Protein AF-A0A2K2CKL3-F1 (afdb_monomer)

Sequence (103 aa):
MGAILTLWGRPDWMPVGDSNIREWWGSISVPHEVQKDFGTAVTLVFWSIWRHQNDVVFSGTSPSCWCILNHVLQEAVRWEQTHLCTRNFVLSGLRTSGLLVVV

Mean predicted aligned error: 10.72 Å

Structure (mmCIF, N/CA/C/O backbone):
data_AF-A0A2K2CKL3-F1
#
_entry.id   AF-A0A2K2CKL3-F1
#
loop_
_atom_site.group_PDB
_atom_site.id
_atom_site.type_symbol
_atom_site.label_atom_id
_atom_site.label_alt_id
_atom_site.label_comp_id
_atom_site.label_asym_id
_atom_site.label_entity_id
_atom_site.label_seq_id
_atom_site.pdbx_PDB_ins_code
_atom_site.Cartn_x
_atom_site.Cartn_y
_atom_site.Cartn_z
_atom_site.occupancy
_atom_site.B_iso_or_equiv
_atom_site.auth_seq_id
_atom_site.auth_comp_id
_atom_site.auth_asym_id
_atom_site.auth_atom_id
_atom_site.pdbx_PDB_model_num
ATOM 1 N N . MET A 1 1 ? -8.982 1.420 -3.401 1.00 56.28 1 MET A N 1
ATOM 2 C CA . MET A 1 1 ? -7.982 0.924 -4.368 1.00 56.28 1 MET A CA 1
ATOM 3 C C . MET A 1 1 ? -7.874 1.856 -5.576 1.00 56.28 1 MET A C 1
ATOM 5 O O . MET A 1 1 ? -6.838 2.486 -5.716 1.00 56.28 1 MET A O 1
ATOM 9 N N . GLY A 1 2 ? -8.951 2.066 -6.349 1.00 62.19 2 GLY A N 1
ATOM 10 C CA . GLY A 1 2 ? -8.941 2.963 -7.522 1.00 62.19 2 GLY A CA 1
ATOM 11 C C . GLY A 1 2 ? -8.332 4.351 -7.273 1.00 62.19 2 GLY A C 1
ATOM 12 O O . GLY A 1 2 ? -7.436 4.752 -7.999 1.00 62.19 2 GLY A O 1
ATOM 13 N N . ALA A 1 3 ? -8.696 5.030 -6.178 1.00 61.66 3 ALA A N 1
ATOM 14 C CA . ALA A 1 3 ? -8.122 6.339 -5.832 1.00 61.66 3 ALA A CA 1
ATOM 15 C C . ALA A 1 3 ? -6.590 6.331 -5.619 1.00 61.66 3 ALA A C 1
ATOM 17 O O . ALA A 1 3 ? -5.927 7.301 -5.962 1.00 61.66 3 ALA A O 1
ATOM 18 N N . ILE A 1 4 ? -6.022 5.238 -5.092 1.00 62.41 4 ILE A N 1
ATOM 19 C CA . ILE A 1 4 ? -4.569 5.088 -4.882 1.00 62.41 4 ILE A CA 1
ATOM 20 C C . ILE A 1 4 ? -3.863 4.884 -6.222 1.00 62.41 4 ILE A C 1
ATOM 22 O O . ILE A 1 4 ? -2.835 5.493 -6.485 1.00 62.41 4 ILE A O 1
ATOM 26 N N . LEU A 1 5 ? -4.438 4.056 -7.091 1.00 66.94 5 LEU A N 1
ATOM 27 C CA . LEU A 1 5 ? -3.880 3.780 -8.414 1.00 66.94 5 LEU A CA 1
ATOM 28 C C . LEU A 1 5 ? -3.918 5.014 -9.320 1.00 66.94 5 LEU A C 1
ATOM 30 O O . LEU A 1 5 ? -2.952 5.290 -10.030 1.00 66.94 5 LEU A O 1
ATOM 34 N N . THR A 1 6 ? -4.993 5.802 -9.242 1.00 67.81 6 THR A N 1
ATOM 35 C CA . THR A 1 6 ? -5.077 7.108 -9.906 1.00 67.81 6 THR A CA 1
ATOM 36 C C . THR A 1 6 ? -4.023 8.072 -9.362 1.00 67.81 6 THR A C 1
ATOM 38 O O . THR A 1 6 ? -3.347 8.736 -10.145 1.00 67.81 6 THR A O 1
ATOM 41 N N . LEU A 1 7 ? -3.809 8.096 -8.042 1.00 62.72 7 LEU A N 1
ATOM 42 C CA . LEU A 1 7 ? -2.758 8.893 -7.403 1.00 62.72 7 LEU A CA 1
ATOM 43 C C . LEU A 1 7 ? -1.341 8.482 -7.837 1.00 62.72 7 LEU A C 1
ATOM 45 O O . LEU A 1 7 ? -0.433 9.304 -7.828 1.00 62.72 7 LEU A O 1
ATOM 49 N N . TRP A 1 8 ? -1.141 7.228 -8.235 1.00 65.62 8 TRP A N 1
ATOM 50 C CA . TRP A 1 8 ? 0.126 6.728 -8.776 1.00 65.62 8 TRP A CA 1
ATOM 51 C C . TRP A 1 8 ? 0.240 6.884 -10.302 1.00 65.62 8 TRP A C 1
ATOM 53 O O . TRP A 1 8 ? 1.206 6.416 -10.901 1.00 65.62 8 TRP A O 1
ATOM 63 N N . GLY A 1 9 ? -0.738 7.519 -10.962 1.00 67.31 9 GLY A N 1
ATOM 64 C CA . GLY A 1 9 ? -0.746 7.687 -12.419 1.00 67.31 9 GLY A CA 1
ATOM 65 C C . GLY A 1 9 ? -0.877 6.365 -13.185 1.00 67.31 9 GLY A C 1
ATOM 66 O O . GLY A 1 9 ? -0.361 6.238 -14.299 1.00 67.31 9 GLY A O 1
ATOM 67 N N . ARG A 1 10 ? -1.515 5.358 -12.574 1.00 68.31 10 ARG A N 1
ATOM 68 C CA . ARG A 1 10 ? -1.729 4.017 -13.138 1.00 68.31 10 ARG A CA 1
ATOM 69 C C . ARG A 1 10 ? -3.173 3.540 -12.932 1.00 68.31 10 ARG A C 1
ATOM 71 O O . ARG A 1 10 ? -3.386 2.500 -12.311 1.00 68.31 10 ARG A O 1
ATOM 78 N N . PRO A 1 11 ? -4.182 4.266 -13.450 1.00 70.06 11 PRO A N 1
ATOM 79 C CA . PRO A 1 11 ? -5.569 3.798 -13.398 1.00 70.06 11 PRO A CA 1
ATOM 80 C C . PRO A 1 11 ? -5.749 2.456 -14.131 1.00 70.06 11 PRO A C 1
ATOM 82 O O . PRO A 1 11 ? -6.588 1.653 -13.735 1.00 70.06 11 PRO A O 1
ATOM 85 N N . ASP A 1 12 ? -4.898 2.179 -15.125 1.00 72.38 12 ASP A N 1
ATOM 86 C CA . ASP A 1 12 ? -4.877 0.939 -15.913 1.00 72.38 12 ASP A CA 1
ATOM 87 C C . ASP A 1 12 ? -4.549 -0.307 -15.081 1.00 72.38 12 ASP A C 1
ATOM 89 O O . ASP A 1 12 ? -4.730 -1.432 -15.533 1.00 72.38 12 ASP A O 1
ATOM 93 N N . TRP A 1 13 ? -4.056 -0.121 -13.854 1.00 74.44 13 TRP A N 1
ATOM 94 C CA . TRP A 1 13 ? -3.796 -1.209 -12.918 1.00 74.44 13 TRP A CA 1
ATOM 95 C C . TRP A 1 13 ? -5.002 -1.524 -12.043 1.00 74.44 13 TRP A C 1
ATOM 97 O O . TRP A 1 13 ? -4.853 -2.228 -11.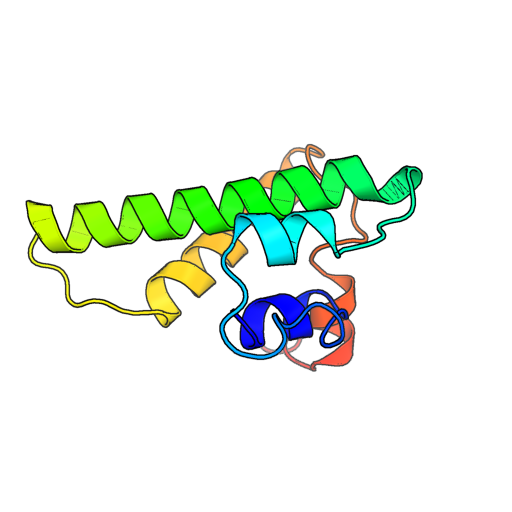048 1.00 74.44 13 TRP A O 1
ATOM 107 N N . MET A 1 14 ? -6.194 -1.002 -12.340 1.00 73.31 14 MET A N 1
ATOM 108 C CA . MET A 1 14 ? -7.388 -1.449 -11.631 1.00 73.31 14 MET A CA 1
ATOM 109 C C . MET A 1 14 ? -7.627 -2.947 -11.885 1.00 73.31 14 MET A C 1
ATOM 111 O O . MET A 1 14 ? -7.551 -3.388 -13.031 1.00 73.31 14 MET A O 1
ATOM 115 N N . PRO A 1 15 ? -7.925 -3.738 -10.838 1.00 68.75 15 PRO A N 1
ATOM 116 C CA . PRO A 1 15 ? -8.351 -5.116 -11.029 1.00 68.75 15 PRO A CA 1
ATOM 117 C C . PRO A 1 15 ? -9.590 -5.153 -11.922 1.00 68.75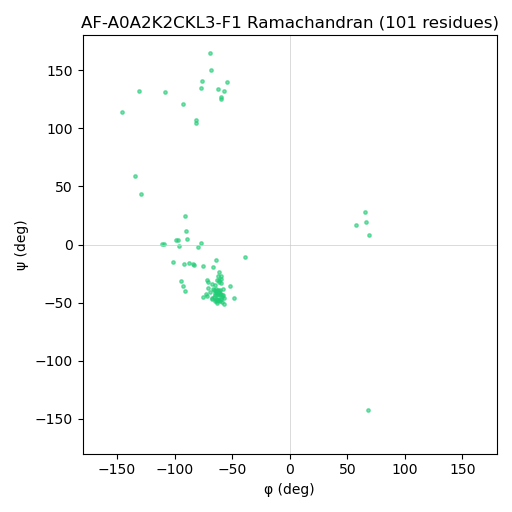 15 PRO A C 1
ATOM 119 O O . PRO A 1 15 ? -10.537 -4.389 -11.720 1.00 68.75 15 PRO A O 1
ATOM 122 N N . VAL A 1 16 ? -9.559 -6.022 -12.931 1.00 72.25 16 VAL A N 1
ATOM 123 C CA . VAL A 1 16 ? -10.658 -6.197 -13.881 1.00 72.25 16 VAL A CA 1
ATOM 124 C C . VAL A 1 16 ? -11.567 -7.314 -13.366 1.00 72.25 16 VAL A C 1
ATOM 126 O O . VAL A 1 16 ? -11.120 -8.448 -13.183 1.00 72.25 16 VAL A O 1
ATOM 129 N N . GLY A 1 17 ? -12.845 -7.002 -13.140 1.00 73.62 17 GLY A N 1
ATOM 130 C CA . GLY A 1 17 ? -13.842 -7.965 -12.652 1.00 73.62 17 GLY A CA 1
ATOM 131 C C . GLY A 1 17 ? -13.589 -8.429 -11.211 1.00 73.62 17 GLY A C 1
ATOM 132 O O . GLY A 1 17 ? -13.141 -7.646 -10.379 1.00 73.62 17 GLY A O 1
ATOM 133 N N . ASP A 1 18 ? -13.853 -9.709 -10.934 1.00 69.25 18 ASP A N 1
ATOM 134 C CA . ASP A 1 18 ? -13.701 -10.342 -9.609 1.00 69.25 18 ASP A CA 1
ATOM 135 C C . ASP A 1 18 ? -12.314 -10.976 -9.392 1.00 69.25 18 ASP A C 1
ATOM 137 O O . ASP A 1 18 ? -12.158 -11.915 -8.608 1.00 69.25 18 ASP A O 1
ATOM 141 N N . SER A 1 19 ? -11.292 -10.503 -10.111 1.00 69.94 19 SER A N 1
ATOM 142 C CA . SER A 1 19 ? -9.946 -11.064 -9.990 1.00 69.94 19 SER A CA 1
ATOM 143 C C . SER A 1 19 ? -9.441 -10.920 -8.555 1.00 69.94 19 SER A C 1
ATOM 145 O O . SER A 1 19 ? -9.454 -9.841 -7.953 1.00 69.94 19 SER A O 1
ATOM 147 N N . ASN A 1 20 ? -9.000 -12.041 -7.980 1.00 76.38 20 ASN A N 1
ATOM 148 C CA . ASN A 1 20 ? -8.447 -12.017 -6.637 1.00 76.38 20 ASN A CA 1
ATOM 149 C C . ASN A 1 20 ? -7.097 -11.289 -6.640 1.00 76.38 20 ASN A C 1
ATOM 151 O O . ASN A 1 20 ? -6.455 -11.073 -7.668 1.00 76.38 20 ASN A O 1
ATOM 155 N N . ILE A 1 21 ? -6.635 -10.926 -5.449 1.00 69.06 21 ILE A N 1
ATOM 156 C CA . ILE A 1 21 ? -5.461 -10.069 -5.294 1.00 69.06 21 ILE A CA 1
ATOM 157 C C . ILE A 1 21 ? -4.183 -10.655 -5.899 1.00 69.06 21 ILE A C 1
ATOM 159 O O . ILE A 1 21 ? -3.316 -9.907 -6.338 1.00 69.06 21 ILE A O 1
ATOM 163 N N . ARG A 1 22 ? -4.074 -11.988 -5.936 1.00 73.31 22 ARG A N 1
ATOM 164 C CA . ARG A 1 22 ? -2.924 -12.701 -6.493 1.00 73.31 22 ARG A CA 1
ATOM 165 C C . ARG A 1 22 ? -2.947 -12.659 -8.018 1.00 73.31 22 ARG A C 1
ATOM 167 O O . ARG A 1 22 ? -1.908 -12.413 -8.622 1.00 73.31 22 ARG A O 1
ATOM 174 N N . GLU A 1 23 ? -4.105 -12.900 -8.620 1.00 77.69 23 GLU A N 1
ATOM 175 C CA . GLU A 1 23 ? -4.297 -12.830 -10.073 1.00 77.69 23 GLU A CA 1
ATOM 176 C C . G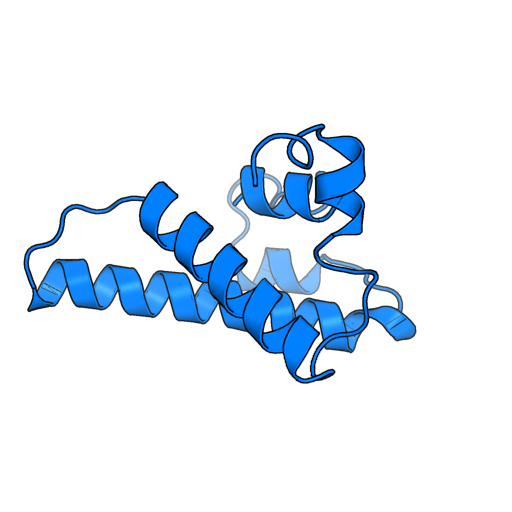LU A 1 23 ? -4.083 -11.412 -10.587 1.00 77.69 23 GLU A C 1
ATOM 178 O O . GLU A 1 23 ? -3.321 -11.199 -11.528 1.00 77.69 23 GLU A O 1
ATOM 183 N N . TRP A 1 24 ? -4.681 -10.436 -9.903 1.00 79.94 24 TRP A N 1
ATOM 184 C CA . TRP A 1 24 ? -4.472 -9.027 -10.188 1.00 79.94 24 TRP A CA 1
ATOM 185 C C . TRP A 1 24 ? -2.988 -8.659 -10.094 1.00 79.94 24 TRP A C 1
ATOM 187 O O . TRP A 1 24 ? -2.438 -8.136 -11.058 1.00 79.94 24 TRP A O 1
ATOM 197 N N . TRP A 1 25 ? -2.308 -9.014 -8.999 1.00 73.62 25 TRP A N 1
ATOM 198 C CA . TRP A 1 25 ? -0.881 -8.736 -8.815 1.00 73.62 25 TRP A CA 1
ATOM 199 C C . TRP A 1 25 ? -0.008 -9.328 -9.925 1.00 73.62 25 TRP A C 1
ATOM 201 O O . TRP A 1 25 ? 0.850 -8.640 -10.474 1.00 73.62 25 TRP A O 1
ATOM 211 N N . GLY A 1 26 ? -0.249 -10.594 -10.279 1.00 75.19 26 GLY A N 1
ATOM 212 C CA . GLY A 1 26 ? 0.493 -11.292 -11.329 1.00 75.19 26 GLY A CA 1
ATOM 213 C C . GLY A 1 26 ? 0.266 -10.727 -12.735 1.00 75.19 26 GLY A C 1
ATOM 214 O O . GLY A 1 26 ? 1.088 -10.963 -13.616 1.00 75.19 26 GLY A O 1
ATOM 215 N N . SER A 1 27 ? -0.817 -9.972 -12.944 1.00 78.44 27 SER A N 1
ATOM 216 C CA . SER A 1 27 ? -1.149 -9.353 -14.233 1.00 78.44 27 SER A CA 1
ATOM 217 C C . SER A 1 27 ? -0.447 -8.011 -14.483 1.00 78.44 27 SER A C 1
ATOM 219 O O . SER A 1 27 ? -0.387 -7.552 -15.624 1.00 78.44 27 SER A O 1
ATOM 221 N N . ILE A 1 28 ? 0.103 -7.370 -13.444 1.00 77.88 28 ILE A N 1
ATOM 222 C CA . ILE A 1 28 ? 0.701 -6.038 -13.570 1.00 77.88 28 ILE A CA 1
ATOM 223 C C . ILE A 1 28 ? 2.118 -6.164 -14.131 1.00 77.88 28 ILE A C 1
ATOM 225 O O . ILE A 1 28 ? 3.059 -6.541 -13.434 1.00 77.88 28 ILE A O 1
ATOM 229 N N . SER A 1 29 ? 2.288 -5.781 -15.396 1.00 77.19 29 SER A N 1
ATOM 230 C CA . SER A 1 29 ? 3.609 -5.665 -16.012 1.00 77.19 29 SER A CA 1
ATOM 231 C C . SER A 1 29 ? 4.250 -4.327 -15.638 1.00 77.19 29 SER A C 1
ATOM 233 O O . SER A 1 29 ? 3.884 -3.273 -16.164 1.00 77.19 29 SER A O 1
ATOM 235 N N . VAL A 1 30 ? 5.220 -4.370 -14.726 1.00 72.81 30 VAL A N 1
ATOM 236 C CA . VAL A 1 30 ? 5.977 -3.199 -14.263 1.00 72.81 30 VAL A CA 1
ATOM 237 C C . VAL A 1 30 ? 7.402 -3.264 -14.822 1.00 72.81 30 VAL A C 1
ATOM 239 O O . VAL A 1 30 ? 8.036 -4.313 -14.699 1.00 72.81 30 VAL A O 1
ATOM 242 N N . PRO A 1 31 ? 7.942 -2.182 -15.421 1.00 75.44 31 PRO A N 1
ATOM 243 C CA . PRO A 1 31 ? 9.343 -2.149 -15.830 1.00 75.44 31 PRO A CA 1
ATOM 244 C C . PRO A 1 31 ? 10.265 -2.470 -14.649 1.00 75.44 31 PRO A C 1
ATOM 246 O O . PRO A 1 31 ? 10.035 -1.989 -13.539 1.00 75.44 31 PRO A O 1
ATOM 249 N N . HIS A 1 32 ? 11.324 -3.248 -14.887 1.00 73.19 32 HIS A N 1
ATOM 250 C CA . HIS A 1 32 ? 12.243 -3.716 -13.839 1.00 73.19 32 HIS A CA 1
ATOM 251 C C . HIS A 1 32 ? 12.782 -2.570 -12.960 1.00 73.19 32 HIS A C 1
ATOM 253 O O . HIS A 1 32 ? 12.904 -2.710 -11.746 1.00 73.19 32 HIS A O 1
ATOM 259 N N . GLU A 1 33 ? 13.020 -1.403 -13.561 1.00 67.75 33 GLU A N 1
ATOM 260 C CA . GLU A 1 33 ? 13.514 -0.192 -12.893 1.00 67.75 33 GLU A CA 1
ATOM 261 C C . GLU A 1 33 ? 12.572 0.352 -11.807 1.00 67.75 33 GLU A C 1
ATOM 263 O O . GLU A 1 33 ? 13.039 0.914 -10.822 1.00 67.75 33 GLU A O 1
ATOM 268 N N . VAL A 1 34 ? 11.255 0.162 -11.950 1.00 70.00 34 VAL A N 1
ATOM 269 C CA . VAL A 1 34 ? 10.233 0.651 -11.003 1.00 70.00 34 VAL A CA 1
ATOM 270 C C . VAL A 1 34 ? 9.540 -0.479 -10.234 1.00 70.00 34 VAL A C 1
ATOM 272 O O . VAL A 1 34 ? 8.695 -0.223 -9.379 1.00 70.00 34 VAL A O 1
ATOM 275 N N . GLN A 1 35 ? 9.914 -1.737 -10.486 1.00 72.75 35 GLN A N 1
ATOM 276 C CA . GLN A 1 35 ? 9.313 -2.913 -9.853 1.00 72.75 35 GLN A CA 1
ATOM 277 C C . GLN A 1 35 ? 9.552 -2.943 -8.336 1.00 72.75 35 GLN A C 1
ATOM 279 O O . GLN A 1 35 ? 8.651 -3.290 -7.570 1.00 72.75 35 GLN A O 1
ATOM 284 N N . LYS A 1 36 ? 10.747 -2.531 -7.892 1.00 72.81 36 LYS A N 1
ATOM 285 C CA . LYS A 1 36 ? 11.095 -2.430 -6.466 1.00 72.81 36 LYS A CA 1
ATOM 286 C C . LYS A 1 36 ? 10.256 -1.366 -5.755 1.00 72.81 36 LYS A C 1
ATOM 288 O O . LYS A 1 36 ? 9.676 -1.641 -4.703 1.00 72.81 36 LYS A O 1
ATOM 293 N N . ASP A 1 37 ? 10.171 -0.173 -6.337 1.00 71.06 37 ASP A N 1
ATOM 294 C CA . ASP A 1 37 ? 9.414 0.944 -5.766 1.00 71.06 37 ASP A CA 1
ATOM 295 C C . ASP A 1 37 ? 7.919 0.610 -5.711 1.00 71.06 37 ASP A C 1
ATOM 297 O O . ASP A 1 37 ? 7.265 0.828 -4.690 1.00 71.06 37 ASP A O 1
ATOM 301 N N . PHE A 1 38 ? 7.398 -0.036 -6.757 1.00 74.62 38 PHE A N 1
ATOM 302 C CA . PHE A 1 38 ? 6.026 -0.527 -6.790 1.00 74.62 38 PHE A CA 1
ATOM 303 C C . PHE A 1 38 ? 5.743 -1.580 -5.712 1.00 74.62 38 PH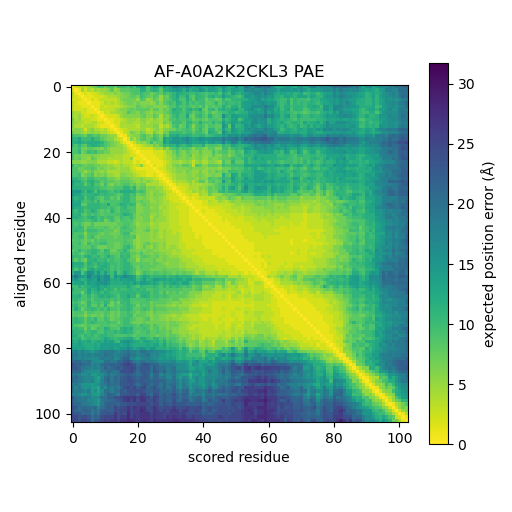E A C 1
ATOM 305 O O . PHE A 1 38 ? 4.766 -1.456 -4.974 1.00 74.62 38 PHE A O 1
ATOM 312 N N . GLY A 1 39 ? 6.609 -2.590 -5.571 1.00 76.19 39 GLY A N 1
ATOM 313 C CA . GLY A 1 39 ? 6.476 -3.607 -4.525 1.00 76.19 39 GLY A CA 1
ATOM 314 C C . GLY A 1 39 ? 6.473 -3.000 -3.121 1.00 76.19 39 GLY A C 1
ATOM 315 O O . GLY A 1 39 ? 5.679 -3.395 -2.265 1.00 76.19 39 GLY A O 1
ATOM 316 N N . THR A 1 40 ? 7.299 -1.977 -2.905 1.00 76.94 40 THR A N 1
ATOM 317 C CA . THR A 1 40 ? 7.374 -1.245 -1.635 1.00 76.94 40 THR A CA 1
ATOM 318 C C . THR A 1 40 ? 6.088 -0.447 -1.377 1.00 76.94 40 THR A C 1
ATOM 320 O O . THR A 1 40 ? 5.508 -0.542 -0.295 1.00 76.94 40 THR A O 1
ATOM 323 N N . ALA A 1 41 ? 5.584 0.276 -2.381 1.00 75.69 41 ALA A N 1
ATOM 324 C CA . ALA A 1 41 ? 4.342 1.044 -2.285 1.00 75.69 41 ALA A CA 1
ATOM 325 C C . ALA A 1 41 ? 3.120 0.148 -2.023 1.00 75.69 41 ALA A C 1
ATOM 327 O O . ALA A 1 41 ? 2.261 0.465 -1.201 1.00 75.69 41 ALA A O 1
ATOM 328 N N . VAL A 1 42 ? 3.051 -1.008 -2.678 1.00 78.38 42 VAL A N 1
ATOM 329 C CA . VAL A 1 42 ? 1.962 -1.972 -2.483 1.00 78.38 42 VAL A CA 1
ATOM 330 C C . VAL A 1 42 ? 2.034 -2.615 -1.103 1.00 78.38 42 VAL A C 1
ATOM 332 O O . VAL A 1 42 ? 1.010 -2.737 -0.430 1.00 78.38 42 VAL A O 1
ATOM 335 N N . THR A 1 43 ? 3.239 -2.955 -0.645 1.00 83.38 43 THR A N 1
ATOM 336 C CA . THR A 1 43 ? 3.459 -3.444 0.722 1.00 83.38 43 THR A CA 1
ATOM 337 C C . THR A 1 43 ? 2.972 -2.422 1.747 1.00 83.38 43 THR A C 1
ATOM 339 O O . THR A 1 43 ? 2.259 -2.789 2.678 1.00 83.38 43 THR A O 1
ATOM 342 N N . LEU A 1 44 ? 3.266 -1.133 1.543 1.00 82.62 44 LEU A N 1
ATOM 343 C CA . LEU A 1 44 ? 2.793 -0.053 2.410 1.00 82.62 44 LEU A CA 1
ATOM 344 C C . LEU A 1 44 ? 1.259 0.045 2.449 1.00 82.62 44 LEU A C 1
ATOM 346 O O . LEU A 1 44 ? 0.672 0.223 3.521 1.00 82.62 44 LEU A O 1
ATOM 350 N N . VAL A 1 45 ? 0.598 -0.089 1.296 1.00 82.19 45 VAL A N 1
ATOM 351 C CA . VAL A 1 45 ? -0.870 -0.081 1.209 1.00 82.19 45 VAL A CA 1
ATOM 352 C C . VAL A 1 45 ? -1.464 -1.273 1.953 1.00 82.19 45 VAL A C 1
ATOM 354 O O . VAL A 1 45 ? -2.361 -1.081 2.774 1.00 82.19 45 VAL A O 1
ATOM 357 N N . PHE A 1 46 ? -0.954 -2.489 1.731 1.00 84.81 46 PHE A N 1
ATOM 358 C CA . PHE A 1 46 ? -1.449 -3.675 2.434 1.00 84.81 46 PHE A CA 1
ATOM 359 C C . PHE A 1 46 ? -1.216 -3.611 3.932 1.00 84.81 46 PHE A C 1
ATOM 361 O O . PHE A 1 46 ? -2.126 -3.914 4.705 1.00 84.81 46 PHE A O 1
ATOM 368 N N . TRP A 1 47 ? -0.039 -3.154 4.345 1.00 87.25 47 TRP A N 1
ATOM 369 C CA . TRP A 1 47 ? 0.267 -2.954 5.750 1.00 87.25 47 TRP A CA 1
ATOM 370 C C . TRP A 1 47 ? -0.679 -1.934 6.399 1.00 87.25 47 TRP A C 1
ATOM 372 O O . TRP A 1 47 ? -1.199 -2.179 7.4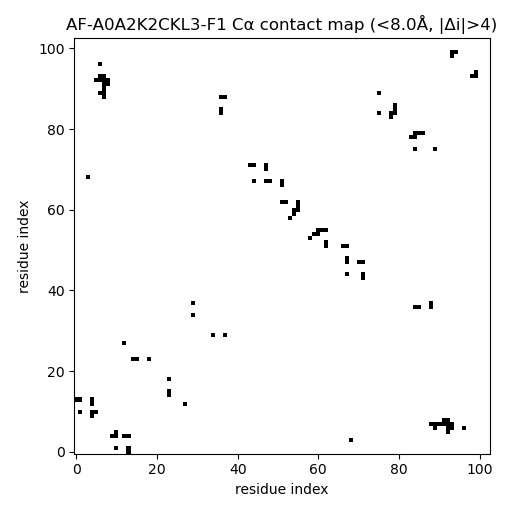86 1.00 87.25 47 TRP A O 1
ATOM 382 N N . SER A 1 48 ? -0.988 -0.834 5.706 1.00 87.06 48 SER A N 1
ATOM 383 C CA . SER A 1 48 ? -1.929 0.185 6.191 1.00 87.06 48 SER A CA 1
ATOM 384 C C . SER A 1 48 ? -3.363 -0.342 6.310 1.00 87.06 48 SER A C 1
ATOM 386 O O . SER A 1 48 ? -4.053 -0.018 7.275 1.00 87.06 48 SER A O 1
ATOM 388 N N . ILE A 1 49 ? -3.811 -1.175 5.363 1.00 85.94 49 ILE A N 1
ATOM 389 C CA . ILE A 1 49 ? -5.124 -1.837 5.429 1.00 85.94 49 ILE A CA 1
ATOM 390 C C . ILE A 1 49 ? -5.177 -2.779 6.632 1.00 85.94 49 ILE A C 1
ATOM 392 O O . ILE A 1 49 ? -6.114 -2.698 7.424 1.00 85.94 49 ILE A O 1
ATOM 396 N N . TRP A 1 50 ? -4.169 -3.641 6.785 1.00 91.50 50 TRP A N 1
ATOM 397 C CA . TRP A 1 50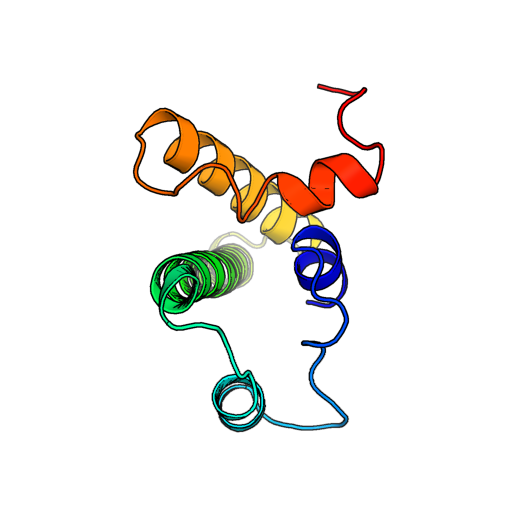 ? -4.085 -4.586 7.898 1.00 91.50 50 TRP A CA 1
ATOM 398 C C . TRP A 1 50 ? -4.087 -3.864 9.251 1.00 91.50 50 TRP A C 1
ATOM 400 O O . TRP A 1 50 ? -4.851 -4.221 10.146 1.00 91.50 50 TRP A O 1
ATOM 410 N N . ARG A 1 51 ? -3.298 -2.788 9.381 1.00 91.06 51 ARG A N 1
ATOM 411 C CA . ARG A 1 51 ? -3.262 -1.946 10.582 1.00 91.06 51 ARG A CA 1
ATOM 412 C C . ARG A 1 51 ? -4.635 -1.346 10.897 1.00 91.06 51 ARG A C 1
ATOM 414 O O . ARG A 1 51 ? -5.093 -1.467 12.027 1.00 91.06 51 ARG A O 1
ATOM 421 N N . HIS A 1 52 ? -5.303 -0.742 9.911 1.00 88.38 52 HIS A N 1
ATOM 422 C CA . HIS A 1 52 ? -6.628 -0.140 10.109 1.00 88.38 52 HIS A CA 1
ATOM 423 C C . HIS A 1 52 ? -7.678 -1.184 10.498 1.00 88.38 52 HIS A C 1
ATOM 425 O O . HIS A 1 52 ? -8.500 -0.937 11.372 1.00 88.38 52 HIS A O 1
ATOM 431 N N . GLN A 1 53 ? -7.646 -2.371 9.888 1.00 88.06 53 GLN A N 1
ATOM 432 C CA . GLN A 1 53 ? -8.544 -3.467 10.264 1.00 88.06 53 GLN A CA 1
ATOM 433 C C . GLN A 1 53 ? -8.325 -3.915 11.713 1.00 88.06 53 GLN A C 1
ATOM 435 O O . GLN A 1 53 ? -9.299 -4.153 12.424 1.00 88.06 53 GLN A O 1
ATOM 440 N N . ASN A 1 54 ? -7.077 -3.960 12.179 1.00 90.88 54 ASN A N 1
ATOM 441 C CA . ASN A 1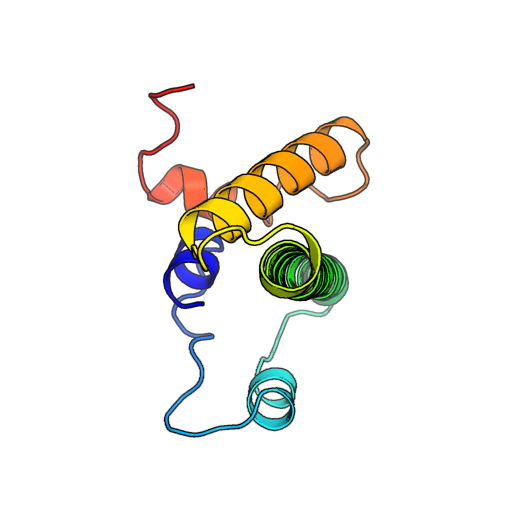 54 ? -6.788 -4.226 13.585 1.00 90.88 54 ASN A CA 1
ATOM 442 C C . ASN A 1 54 ? -7.305 -3.109 14.497 1.00 90.88 54 ASN A C 1
ATOM 444 O O . ASN A 1 54 ? -7.932 -3.406 15.506 1.00 90.88 54 ASN A O 1
ATOM 448 N N . ASP A 1 55 ? -7.132 -1.837 14.141 1.00 90.12 55 ASP A N 1
ATOM 449 C CA . ASP A 1 55 ? -7.680 -0.727 14.934 1.00 90.12 55 ASP A CA 1
ATOM 450 C C . ASP A 1 55 ? -9.220 -0.753 14.990 1.00 90.12 55 ASP A C 1
ATOM 452 O O . ASP A 1 55 ? -9.821 -0.339 15.985 1.00 90.12 55 ASP A O 1
ATOM 456 N N . VAL A 1 56 ? -9.893 -1.249 13.949 1.00 90.94 56 VAL A N 1
ATOM 457 C CA . VAL A 1 56 ? -11.353 -1.450 13.958 1.00 90.94 56 VAL A CA 1
ATOM 458 C C . VAL A 1 56 ? -11.735 -2.553 14.946 1.00 90.94 56 VAL A C 1
ATOM 460 O O . VAL A 1 56 ? -12.640 -2.368 15.756 1.00 90.94 56 VAL A O 1
ATOM 463 N N . VAL A 1 57 ? -11.026 -3.685 14.910 1.00 92.19 57 VAL A N 1
ATOM 464 C CA . VAL A 1 57 ? -11.319 -4.857 15.749 1.00 92.19 57 VAL A CA 1
ATOM 465 C C . VAL A 1 57 ? -10.961 -4.623 17.219 1.00 92.19 57 VAL A C 1
ATOM 467 O O . VAL A 1 57 ? -11.742 -4.975 18.098 1.00 92.19 57 VAL A O 1
ATOM 470 N N . PHE A 1 58 ? -9.797 -4.037 17.498 1.00 90.38 58 PHE A N 1
ATOM 471 C CA . PHE A 1 58 ? -9.253 -3.926 18.854 1.00 90.38 58 PHE A CA 1
ATOM 472 C C . PHE A 1 58 ? -9.584 -2.602 19.542 1.00 90.38 58 PHE A C 1
ATOM 474 O O . PHE A 1 58 ? -9.748 -2.582 20.760 1.00 90.38 58 PHE A O 1
ATOM 481 N N . SER A 1 59 ? -9.703 -1.510 18.784 1.00 89.25 59 SER A N 1
ATOM 482 C CA . SER A 1 59 ? -9.916 -0.164 19.337 1.00 89.25 59 SER A CA 1
ATOM 483 C C . SER A 1 59 ? -11.328 0.370 19.077 1.00 89.25 59 SER A C 1
ATOM 485 O O . SER A 1 59 ? -11.636 1.495 19.465 1.00 89.25 59 SER A O 1
ATOM 487 N N . GLY A 1 60 ? -12.194 -0.406 18.411 1.00 86.94 60 GLY A N 1
ATOM 488 C CA . GLY A 1 60 ? -13.576 -0.018 18.108 1.00 86.94 60 GLY A CA 1
ATOM 489 C C . GLY A 1 60 ? -13.691 1.160 17.136 1.00 86.94 60 GLY A C 1
ATOM 490 O O . GLY A 1 60 ? -14.724 1.828 17.087 1.00 86.94 60 GLY A O 1
ATOM 491 N N . THR A 1 61 ? -12.631 1.453 16.378 1.00 88.69 61 THR A N 1
ATOM 492 C CA . THR A 1 61 ? -12.670 2.521 15.373 1.00 88.69 61 THR A CA 1
ATOM 493 C C . THR A 1 61 ? -13.605 2.142 14.225 1.00 88.69 61 THR A C 1
ATOM 495 O O . THR A 1 61 ? -13.795 0.970 13.907 1.00 88.69 61 THR A O 1
ATOM 498 N N . SER A 1 62 ? -14.221 3.133 13.579 1.00 88.44 62 SER A N 1
ATOM 499 C CA . SER A 1 62 ? -15.061 2.864 12.408 1.00 88.44 62 SER A CA 1
ATOM 500 C C . SER A 1 62 ? -14.202 2.578 11.166 1.00 88.44 62 SER A C 1
ATOM 502 O O . SER A 1 62 ? -13.189 3.253 10.948 1.00 88.44 62 SER A O 1
ATOM 504 N N . PRO A 1 63 ? -14.590 1.613 10.311 1.00 87.38 63 PRO A N 1
ATOM 505 C CA . PRO A 1 63 ? -13.888 1.344 9.061 1.00 87.38 63 PRO A CA 1
ATOM 506 C C . PRO A 1 63 ? -13.900 2.590 8.165 1.00 87.38 63 PRO A C 1
ATOM 508 O O . PRO A 1 63 ? -14.957 3.142 7.867 1.00 87.38 63 PRO A O 1
ATOM 511 N N . SER A 1 64 ? -12.719 3.049 7.738 1.00 86.06 64 SER A N 1
ATOM 512 C CA . SER A 1 64 ? -12.575 4.285 6.967 1.00 86.06 64 SER A CA 1
ATOM 513 C C . SER A 1 64 ? -11.440 4.185 5.954 1.00 86.06 64 SER A C 1
ATOM 515 O O . SER A 1 64 ? -10.259 4.157 6.303 1.00 86.06 64 SER A O 1
ATOM 517 N N . CYS A 1 65 ? -11.803 4.211 4.670 1.00 78.94 65 CYS A N 1
ATOM 518 C CA . CYS A 1 65 ? -10.841 4.277 3.570 1.00 78.94 65 CYS A CA 1
ATOM 519 C C . CYS A 1 65 ? -9.989 5.552 3.626 1.00 78.94 65 CYS A C 1
ATOM 521 O O . CYS A 1 65 ? -8.824 5.525 3.241 1.00 78.94 65 CYS A O 1
ATOM 523 N N . TRP A 1 66 ? -10.552 6.656 4.125 1.00 80.75 66 TRP A N 1
ATOM 524 C CA . TRP A 1 66 ? -9.831 7.919 4.278 1.00 80.75 66 TRP A CA 1
ATOM 525 C C . TRP A 1 66 ? -8.680 7.802 5.281 1.00 80.75 66 TRP A C 1
ATOM 527 O O . TRP A 1 66 ? -7.589 8.303 5.023 1.00 80.75 66 TRP A O 1
ATOM 537 N N . CYS A 1 67 ? -8.892 7.088 6.392 1.00 82.75 67 CYS A N 1
ATOM 538 C CA . CYS A 1 67 ? -7.855 6.869 7.400 1.00 82.75 67 CYS A CA 1
ATOM 539 C C . CYS A 1 67 ? -6.660 6.098 6.815 1.00 82.75 67 CYS A C 1
ATOM 541 O O . CYS A 1 67 ? -5.512 6.516 6.967 1.00 82.75 67 CYS A O 1
ATOM 543 N N . ILE A 1 68 ? -6.946 5.040 6.049 1.00 83.50 68 ILE A N 1
ATOM 544 C CA . ILE A 1 68 ? -5.936 4.241 5.342 1.00 83.50 68 ILE A CA 1
ATOM 545 C C . ILE A 1 68 ? -5.170 5.106 4.331 1.00 83.50 68 ILE A C 1
ATOM 547 O O . ILE A 1 68 ? -3.943 5.081 4.309 1.00 83.50 68 ILE A O 1
ATOM 551 N N . LEU A 1 69 ? -5.877 5.895 3.513 1.00 78.75 69 LEU A N 1
ATOM 552 C CA . LEU A 1 69 ? -5.265 6.780 2.514 1.00 78.75 69 LEU A CA 1
ATOM 553 C C . LEU A 1 69 ? -4.343 7.820 3.150 1.00 78.75 69 LEU A C 1
ATOM 555 O O . LEU A 1 69 ? -3.202 7.975 2.719 1.00 78.75 69 LEU A O 1
ATOM 559 N N . ASN A 1 70 ? -4.821 8.505 4.188 1.00 83.62 70 ASN A N 1
ATOM 560 C CA . ASN A 1 70 ? -4.045 9.516 4.893 1.00 83.62 70 ASN A CA 1
ATOM 561 C C . ASN A 1 70 ? -2.774 8.915 5.509 1.00 83.62 70 ASN A C 1
ATOM 563 O O . ASN A 1 70 ? -1.706 9.515 5.449 1.00 83.62 70 ASN A O 1
ATOM 567 N N . HIS A 1 71 ? -2.870 7.702 6.048 1.00 85.19 71 HIS A N 1
ATOM 568 C CA . HIS A 1 71 ? -1.723 6.994 6.597 1.00 85.19 71 HIS A CA 1
ATOM 569 C C . HIS A 1 71 ? -0.688 6.614 5.527 1.00 85.19 71 HIS A C 1
ATOM 571 O O . HIS A 1 71 ? 0.499 6.867 5.715 1.00 85.19 71 HIS A O 1
ATOM 577 N N . VAL A 1 72 ? -1.132 6.076 4.385 1.00 82.81 72 VAL A N 1
ATOM 578 C CA . VAL A 1 72 ? -0.250 5.765 3.246 1.00 82.81 72 VAL A CA 1
ATOM 579 C C . VAL A 1 72 ? 0.465 7.023 2.749 1.00 82.81 72 VAL A C 1
ATOM 581 O O . VAL A 1 72 ? 1.666 6.980 2.497 1.00 82.81 72 VAL A O 1
ATOM 584 N N . LEU A 1 73 ? -0.246 8.150 2.642 1.00 81.25 73 LEU A N 1
ATOM 585 C CA . LEU A 1 73 ? 0.333 9.432 2.231 1.00 81.25 73 LEU A CA 1
ATOM 586 C C . LEU A 1 73 ? 1.385 9.936 3.223 1.00 81.25 73 LEU A C 1
ATOM 588 O O . LEU A 1 73 ? 2.484 10.300 2.813 1.00 81.25 73 LEU A O 1
ATOM 592 N N . GLN A 1 74 ? 1.071 9.935 4.521 1.00 84.62 74 GLN A N 1
ATOM 593 C CA . GLN A 1 74 ? 2.015 10.371 5.552 1.00 84.62 74 GLN A CA 1
ATOM 594 C C . GLN A 1 74 ? 3.283 9.522 5.561 1.00 84.62 74 GLN A C 1
ATOM 596 O O . GLN A 1 74 ? 4.384 10.058 5.668 1.00 84.62 74 GLN A O 1
ATOM 601 N N . GLU A 1 75 ? 3.138 8.207 5.433 1.00 83.00 75 GLU A N 1
ATOM 602 C CA . GLU A 1 75 ? 4.279 7.301 5.453 1.00 83.00 75 GLU A CA 1
ATOM 603 C C . GLU A 1 75 ? 5.125 7.436 4.185 1.00 83.00 75 GLU A C 1
ATOM 605 O O . GLU A 1 75 ? 6.350 7.474 4.262 1.00 83.00 75 GLU A O 1
ATOM 610 N N . ALA A 1 76 ? 4.492 7.644 3.030 1.00 75.00 76 ALA A N 1
ATOM 611 C CA . ALA A 1 76 ? 5.211 7.930 1.799 1.00 75.00 76 ALA A CA 1
ATOM 612 C C . ALA A 1 76 ? 6.035 9.230 1.876 1.00 75.00 76 ALA A C 1
ATOM 614 O O . ALA A 1 76 ? 7.179 9.249 1.422 1.00 75.00 76 ALA A O 1
ATOM 615 N N . VAL A 1 77 ? 5.498 10.287 2.502 1.00 76.62 77 VAL A N 1
ATOM 616 C CA . VAL A 1 77 ? 6.233 11.543 2.753 1.00 76.62 77 VAL A CA 1
ATOM 617 C C . VAL A 1 77 ? 7.408 11.322 3.713 1.00 76.62 77 VAL A C 1
ATOM 619 O O . VAL A 1 77 ? 8.502 11.829 3.477 1.00 76.62 77 VAL A O 1
ATOM 622 N N . ARG A 1 78 ? 7.235 10.531 4.781 1.00 79.06 78 ARG A N 1
ATOM 623 C CA . ARG A 1 78 ? 8.348 10.190 5.690 1.00 79.06 78 ARG A CA 1
ATOM 624 C C . ARG A 1 78 ? 9.440 9.400 4.974 1.00 79.06 78 ARG A C 1
ATOM 626 O O . ARG A 1 78 ? 10.623 9.659 5.175 1.00 79.06 78 ARG A O 1
ATOM 633 N N . TRP A 1 79 ? 9.062 8.458 4.116 1.00 73.94 79 TRP A N 1
ATOM 634 C CA . TRP A 1 79 ? 10.025 7.646 3.375 1.00 73.94 79 TRP A CA 1
ATOM 635 C C . TRP A 1 79 ? 10.816 8.471 2.358 1.00 73.94 79 TRP A C 1
ATOM 637 O O . TRP A 1 79 ? 12.013 8.233 2.189 1.00 73.94 79 TRP A O 1
ATOM 647 N N . GLU A 1 80 ? 10.195 9.490 1.760 1.00 69.94 80 GLU A N 1
ATOM 648 C CA . GLU A 1 80 ? 10.888 10.483 0.932 1.00 69.94 80 GLU A CA 1
ATOM 649 C C . GLU A 1 80 ? 11.960 11.235 1.732 1.00 69.94 80 GLU A C 1
ATOM 651 O O . GLU A 1 80 ? 13.107 11.323 1.291 1.00 69.94 80 GLU A O 1
ATOM 656 N N . GLN A 1 81 ? 11.622 11.707 2.936 1.00 71.38 81 GLN A N 1
ATOM 657 C CA . GLN A 1 81 ? 12.562 12.426 3.808 1.00 71.38 81 GLN A CA 1
ATOM 658 C C . GLN A 1 81 ? 13.776 11.575 4.209 1.00 71.38 81 GLN A C 1
ATOM 660 O O . GLN A 1 81 ? 14.837 12.110 4.516 1.00 71.38 81 GLN A O 1
ATOM 665 N N . THR A 1 82 ? 13.633 10.250 4.179 1.00 70.62 82 THR A N 1
ATOM 666 C CA . THR A 1 82 ? 14.703 9.291 4.497 1.00 70.62 82 THR A CA 1
ATOM 667 C C . THR A 1 82 ? 15.436 8.728 3.269 1.00 70.62 82 THR A C 1
ATOM 669 O O . THR A 1 82 ? 16.284 7.854 3.425 1.00 70.62 82 THR A O 1
ATOM 672 N N . HIS A 1 83 ? 15.123 9.196 2.050 1.00 63.19 83 HIS A N 1
ATOM 673 C CA . HIS A 1 83 ? 15.651 8.681 0.771 1.00 63.19 83 HIS A CA 1
ATOM 674 C C . HIS A 1 83 ? 15.406 7.179 0.512 1.00 63.19 83 HIS A C 1
ATOM 676 O O . HIS A 1 83 ? 16.031 6.586 -0.367 1.00 63.19 83 H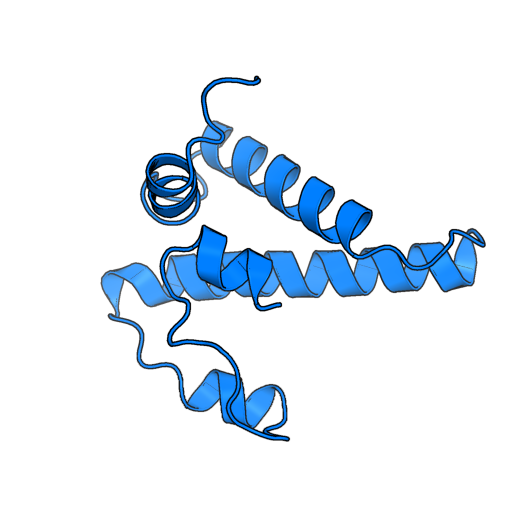IS A O 1
ATOM 682 N N . LEU A 1 84 ? 14.481 6.555 1.246 1.00 61.16 84 LEU A N 1
ATOM 683 C CA . LEU A 1 84 ? 14.137 5.135 1.108 1.00 61.16 84 LEU A CA 1
ATOM 684 C C . LEU A 1 84 ? 13.284 4.846 -0.139 1.00 61.16 84 LEU A C 1
ATOM 686 O O . LEU A 1 84 ? 13.235 3.705 -0.593 1.00 61.16 84 LEU A O 1
ATOM 690 N N . CYS A 1 85 ? 12.650 5.872 -0.716 1.00 56.38 85 CYS A N 1
ATOM 691 C CA . CYS A 1 85 ? 11.869 5.789 -1.948 1.00 56.38 85 CYS A CA 1
ATOM 692 C C . CYS A 1 85 ? 12.295 6.906 -2.912 1.00 56.38 85 CYS A C 1
ATOM 694 O O . CYS A 1 85 ? 12.415 8.068 -2.516 1.00 56.38 85 CYS A O 1
ATOM 696 N N . THR A 1 86 ? 12.548 6.567 -4.179 1.00 50.47 86 THR A N 1
ATOM 697 C CA . THR A 1 86 ? 12.993 7.545 -5.179 1.00 50.47 86 THR A CA 1
ATOM 698 C C . THR A 1 86 ? 11.806 8.386 -5.661 1.00 50.47 86 THR A C 1
ATOM 700 O O . THR A 1 86 ? 10.737 7.869 -5.976 1.00 50.47 86 THR A O 1
ATOM 703 N N . ARG A 1 87 ? 12.036 9.705 -5.736 1.00 46.47 87 ARG A N 1
ATOM 704 C CA . ARG A 1 87 ? 11.137 10.864 -5.961 1.00 46.47 87 ARG A CA 1
ATOM 705 C C . ARG A 1 87 ? 9.984 10.740 -6.981 1.00 46.47 87 ARG A C 1
ATOM 707 O O . ARG A 1 87 ? 9.146 11.632 -7.058 1.00 46.47 87 ARG A O 1
ATOM 714 N N . ASN A 1 88 ? 9.933 9.690 -7.797 1.00 50.50 88 ASN A N 1
ATOM 715 C CA . ASN A 1 88 ? 9.091 9.618 -8.992 1.00 50.50 88 ASN A CA 1
ATOM 716 C C . ASN A 1 88 ? 7.800 8.803 -8.843 1.00 50.50 88 ASN A C 1
ATOM 718 O O . ASN A 1 88 ? 6.921 8.955 -9.690 1.00 50.50 88 ASN A O 1
ATOM 722 N N . PHE A 1 89 ? 7.640 7.969 -7.810 1.00 51.72 89 PHE A N 1
ATOM 723 C CA . PHE A 1 89 ? 6.496 7.045 -7.770 1.00 51.72 89 PHE A CA 1
ATOM 724 C C . PHE A 1 89 ? 5.250 7.608 -7.066 1.00 51.72 89 PHE A C 1
ATOM 726 O O . PHE A 1 89 ? 4.136 7.426 -7.543 1.00 51.72 89 PHE A O 1
ATOM 733 N N . VAL A 1 90 ? 5.421 8.337 -5.958 1.00 50.16 90 VAL A N 1
ATOM 734 C CA . VAL A 1 90 ? 4.280 8.803 -5.143 1.00 50.16 90 VAL A CA 1
ATOM 735 C C . VAL A 1 90 ? 3.797 10.201 -5.553 1.00 50.16 90 VAL A C 1
ATOM 737 O O . VAL A 1 90 ? 2.598 10.465 -5.551 1.00 50.16 90 VAL A O 1
ATOM 740 N N . LEU A 1 91 ? 4.707 11.099 -5.948 1.00 44.28 91 LEU A N 1
ATOM 741 C CA . LEU A 1 91 ? 4.380 12.507 -6.223 1.00 44.28 91 LEU A CA 1
ATOM 742 C C . LEU A 1 91 ? 4.029 12.808 -7.689 1.00 44.28 91 LEU A C 1
ATOM 744 O O . LEU A 1 91 ? 3.438 13.851 -7.977 1.00 44.28 91 LEU A O 1
ATOM 748 N N . SER A 1 92 ? 4.361 11.922 -8.632 1.00 48.16 92 SER A N 1
ATOM 749 C CA . SER A 1 92 ? 4.084 12.158 -10.056 1.00 48.16 92 SER A CA 1
ATOM 750 C C . SER A 1 92 ? 2.582 12.220 -10.359 1.00 48.16 92 SER A C 1
ATOM 752 O O . SER A 1 92 ? 2.177 13.059 -11.162 1.00 48.16 92 SER A O 1
ATOM 754 N N . GLY A 1 93 ? 1.743 11.441 -9.664 1.00 42.69 93 GLY A N 1
ATOM 755 C CA . GLY A 1 93 ? 0.283 11.551 -9.792 1.00 42.69 93 GLY A CA 1
ATOM 756 C C . GLY A 1 93 ? -0.384 12.580 -8.859 1.00 42.69 93 GLY A C 1
ATOM 757 O O . GLY A 1 93 ? -1.493 13.040 -9.140 1.00 42.69 93 GLY A O 1
ATOM 758 N N . LEU A 1 94 ? 0.305 13.051 -7.810 1.00 43.53 94 LEU A N 1
ATOM 759 C CA . LEU A 1 94 ? -0.118 14.230 -7.032 1.00 43.53 94 LEU A CA 1
ATOM 760 C C . LEU A 1 94 ? 0.047 15.534 -7.831 1.00 43.53 94 LEU A C 1
ATOM 762 O O . LEU A 1 94 ? -0.766 16.450 -7.696 1.00 43.53 94 LEU A O 1
ATOM 766 N N . ARG A 1 95 ? 1.052 15.604 -8.715 1.00 37.66 95 ARG A N 1
ATOM 767 C CA . ARG A 1 95 ? 1.287 16.761 -9.594 1.00 37.66 95 ARG A CA 1
ATOM 768 C C . ARG A 1 95 ? 0.254 16.880 -10.721 1.00 37.66 95 ARG A C 1
ATOM 770 O O . ARG A 1 95 ? -0.056 17.994 -11.127 1.00 37.66 95 ARG A O 1
ATOM 777 N N . THR A 1 96 ? -0.301 15.768 -11.206 1.00 39.66 96 THR A N 1
ATOM 778 C CA . THR A 1 96 ? -1.354 15.764 -12.241 1.00 39.66 96 THR A CA 1
ATOM 779 C C . THR A 1 96 ? -2.761 15.993 -11.685 1.00 39.66 96 THR A C 1
ATOM 781 O O . THR A 1 96 ? -3.642 16.391 -12.439 1.00 39.66 96 THR A O 1
ATOM 784 N N . SER A 1 97 ? -2.971 15.807 -10.376 1.00 36.66 97 SER A N 1
ATOM 785 C CA . SER A 1 97 ? -4.293 15.914 -9.733 1.00 36.66 97 SER A CA 1
ATOM 786 C C . SER A 1 97 ? -4.557 17.259 -9.033 1.00 36.66 97 SER A C 1
ATOM 788 O O . SER A 1 97 ? -5.587 17.416 -8.387 1.00 36.66 97 SER A O 1
ATOM 790 N N . GLY A 1 98 ? -3.642 18.235 -9.123 1.00 33.69 98 GLY A N 1
ATOM 791 C CA . GLY A 1 98 ? -3.855 19.598 -8.601 1.00 33.69 98 GLY A CA 1
ATOM 792 C C . GLY A 1 98 ? -3.915 19.739 -7.070 1.00 33.69 98 GLY A C 1
ATOM 793 O O . GLY A 1 98 ? -4.193 20.823 -6.569 1.00 33.69 98 GLY A O 1
ATOM 794 N N . LEU A 1 99 ? -3.617 18.683 -6.309 1.00 37.53 99 LEU A N 1
ATOM 795 C CA . LEU A 1 99 ? -3.692 18.669 -4.837 1.00 37.53 99 LEU A CA 1
ATOM 796 C C . LEU A 1 99 ? -2.485 19.313 -4.133 1.00 37.53 99 LEU A C 1
ATOM 798 O O . LEU A 1 99 ? -2.475 19.421 -2.912 1.00 37.53 99 LEU A O 1
ATOM 802 N N . LEU A 1 100 ? -1.483 19.780 -4.884 1.00 35.84 100 LEU A N 1
ATOM 803 C CA . LEU A 1 100 ? -0.260 20.368 -4.325 1.00 35.84 100 LEU A CA 1
ATOM 804 C C . LEU A 1 100 ? -0.429 21.816 -3.817 1.00 35.84 100 LEU A C 1
ATOM 806 O O . LEU A 1 100 ? 0.545 22.410 -3.374 1.00 35.84 100 LEU A O 1
ATOM 810 N N . VAL A 1 101 ? -1.630 22.403 -3.895 1.00 32.06 101 VAL A N 1
ATOM 811 C CA . VAL A 1 101 ? -1.884 23.801 -3.477 1.00 32.06 101 VAL A CA 1
ATOM 812 C C . VAL A 1 101 ? -2.441 23.902 -2.044 1.00 32.06 101 VAL A C 1
ATOM 814 O O . VAL A 1 101 ? -2.667 25.003 -1.558 1.00 32.06 101 VAL A O 1
ATOM 817 N N . VAL A 1 102 ? -2.661 22.786 -1.337 1.00 30.80 102 VAL A N 1
ATOM 818 C CA . VAL A 1 102 ? -3.282 22.804 0.009 1.00 30.80 102 VAL A CA 1
ATOM 819 C C . VAL A 1 102 ? -2.476 22.008 1.044 1.00 30.80 102 VAL A C 1
ATOM 821 O O . VAL A 1 102 ? -3.042 21.261 1.841 1.00 30.80 102 VAL A O 1
ATOM 824 N N . VAL A 1 103 ? -1.151 22.165 1.038 1.00 34.28 103 VAL A N 1
ATOM 825 C CA . VAL A 1 103 ? -0.294 21.835 2.191 1.00 34.28 103 VAL A CA 1
ATOM 826 C C . VAL A 1 103 ? 0.607 23.019 2.489 1.00 34.28 103 VAL A C 1
ATOM 828 O O . VAL A 1 103 ? 1.206 23.539 1.522 1.00 34.28 103 VAL A O 1
#

Solvent-accessible surface area (backbone atoms only — not comparable to full-atom values): 6167 Å² total; per-residue (Å²): 109,66,70,58,31,43,34,48,68,37,59,87,71,54,66,70,81,88,53,49,74,67,58,40,57,75,65,62,88,60,60,77,92,50,39,63,61,50,53,52,54,51,50,48,48,53,51,36,48,55,51,50,53,47,41,29,74,78,67,68,44,78,92,50,72,63,59,38,51,54,49,45,51,53,50,51,53,53,34,46,79,68,66,77,46,74,84,64,56,69,50,57,18,39,68,76,65,68,64,75,81,80,120

Organism: Brachypodium distachyon (NCBI:txid15368)

Foldseek 3Di:
DQVQCLLQVHNVLPDDDPDDPVRSVVPDDDPPVCPVLVVVLVVLLVVLQVVQVCCCVPVVDDDDPVSSVVSSVVVVVVCVVVVVHDPRGRCVSVVVVPVPPPD

Secondary structure (DSSP, 8-state):
-HHHHHHTT-GGGSPPTT--HHHHHHH----HHHHHHHHHHHHHHHHHHHHHHHHHHHH-PPP-HHHHHHHHHHHHHHHHHTTSS-TTSSSHHHHHTTGGG--

Radius of gyration: 14.41 Å; Cα contacts (8 Å, |Δi|>4): 59; chains: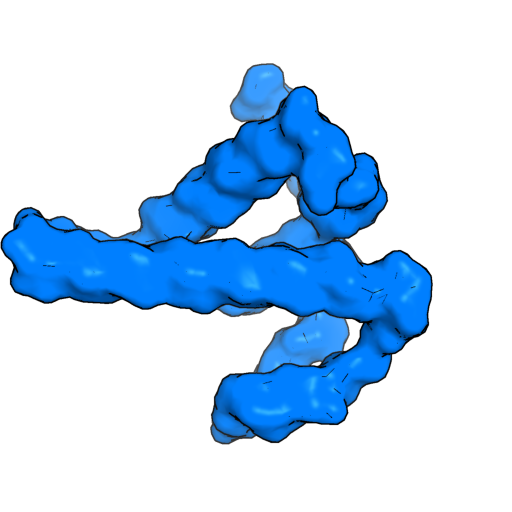 1; bounding box: 31×37×35 Å

pLDDT: mean 70.72, std 15.91, range [30.8, 92.19]